Protein AF-A0A833FWC1-F1 (afdb_monomer)

pLDDT: mean 90.5, std 11.65, range [46.09, 98.25]

Sequence (80 aa):
MGQTKIFSPLLNSIPGEMPCGKYLRYTEVYDQIREARREEDDKLPQGIWKIDIKRADWEKVSQLCQTALIHQTKDLQIAA

Mean predicted aligned error: 5.49 Å

Secondary structure (DSSP, 8-state):
--SHHHHHHHHSPPSSS-TTB---TTSHHHHHHHHHH----TTS--TT---------HHHHHHHHHHHHHHTB--HHHH-

Solvent-accessible surface area (backbone atoms only — not comparable to full-atom values): 4932 Å² total; per-residue (Å²): 144,79,71,67,76,77,52,48,58,60,72,45,65,27,85,73,97,44,50,51,40,58,90,48,83,93,37,69,70,42,55,52,40,52,56,28,60,39,60,57,72,86,85,58,84,62,74,91,64,80,70,87,76,50,63,52,38,64,68,60,31,51,51,50,38,49,52,39,33,44,69,45,22,69,53,69,77,64,74,99

Foldseek 3Di:
DPDPPVCVLLPFFAPDPHRFFDDPCPDVLVVQLVLLQDWDDPPDDPPPDDDDTDDRNVVSLVVSLSCCSRHGGNDPVSVD

Structure (mmCIF, N/CA/C/O backbone):
data_AF-A0A833FWC1-F1
#
_entry.id   AF-A0A833FWC1-F1
#
loop_
_atom_site.group_PDB
_atom_site.id
_atom_site.type_symbol
_atom_site.label_atom_id
_atom_site.label_alt_id
_atom_site.label_comp_id
_atom_site.label_asym_id
_atom_site.label_entity_id
_atom_site.label_seq_id
_atom_site.pdbx_PDB_ins_code
_atom_site.Cartn_x
_atom_site.Cartn_y
_atom_site.Cartn_z
_atom_site.occupancy
_atom_site.B_iso_or_equiv
_atom_site.auth_seq_id
_atom_site.auth_comp_id
_atom_site.auth_asym_id
_atom_site.auth_atom_id
_atom_site.pdbx_PDB_model_num
ATOM 1 N N . MET A 1 1 ? 27.030 -7.065 9.048 1.00 46.09 1 MET A N 1
ATOM 2 C CA . MET A 1 1 ? 26.972 -6.800 7.591 1.00 46.09 1 MET A CA 1
ATOM 3 C C . MET A 1 1 ? 25.993 -7.779 6.924 1.00 46.09 1 MET A C 1
ATOM 5 O O . MET A 1 1 ? 26.401 -8.593 6.113 1.00 46.09 1 MET A O 1
ATOM 9 N N . GLY A 1 2 ? 24.710 -7.763 7.327 1.00 52.00 2 GLY A N 1
ATOM 10 C CA . GLY A 1 2 ? 23.742 -8.822 6.970 1.00 52.00 2 GLY A CA 1
ATOM 11 C C . GLY A 1 2 ? 22.333 -8.361 6.574 1.00 52.00 2 GLY A C 1
ATOM 12 O O . GLY A 1 2 ? 21.525 -9.195 6.197 1.00 52.00 2 GLY A O 1
ATOM 13 N N . GLN A 1 3 ? 22.035 -7.058 6.606 1.00 51.72 3 GLN A N 1
ATOM 14 C CA . GLN A 1 3 ? 20.691 -6.532 6.305 1.00 51.72 3 GLN A CA 1
ATOM 15 C C . GLN A 1 3 ? 20.518 -6.128 4.825 1.00 51.72 3 GLN A C 1
ATOM 17 O O . GLN A 1 3 ? 19.404 -6.050 4.320 1.00 51.72 3 GLN A O 1
ATOM 22 N N . THR A 1 4 ? 21.610 -5.886 4.090 1.00 49.66 4 THR A N 1
ATOM 23 C CA . THR A 1 4 ? 21.557 -5.253 2.756 1.00 49.66 4 THR A CA 1
ATOM 24 C C . THR A 1 4 ? 20.967 -6.152 1.660 1.00 49.66 4 THR A C 1
ATOM 26 O O . THR A 1 4 ? 20.430 -5.644 0.679 1.00 49.66 4 THR A O 1
ATOM 29 N N . LYS A 1 5 ? 21.012 -7.484 1.809 1.00 55.84 5 LYS A N 1
ATOM 30 C CA . LYS A 1 5 ? 20.542 -8.413 0.763 1.00 55.84 5 LYS A CA 1
ATOM 31 C C . LYS A 1 5 ? 19.020 -8.410 0.562 1.00 55.84 5 LYS A C 1
ATOM 33 O O . LYS A 1 5 ? 18.584 -8.674 -0.551 1.00 55.84 5 LYS A O 1
ATOM 38 N N . ILE A 1 6 ? 18.231 -8.097 1.594 1.00 62.84 6 ILE A N 1
ATOM 39 C CA . ILE A 1 6 ? 16.758 -8.182 1.535 1.00 62.84 6 ILE A CA 1
ATOM 40 C C . ILE A 1 6 ? 16.153 -6.961 0.826 1.00 62.84 6 ILE A C 1
ATOM 42 O O . ILE A 1 6 ? 15.187 -7.097 0.085 1.00 62.84 6 ILE A O 1
ATOM 46 N N . PHE A 1 7 ? 16.753 -5.777 0.986 1.00 72.50 7 PHE A N 1
ATOM 47 C CA . PHE A 1 7 ? 16.232 -4.530 0.407 1.00 72.50 7 PHE A CA 1
ATOM 48 C C . PHE A 1 7 ? 16.705 -4.260 -1.023 1.00 72.50 7 PHE A C 1
ATOM 50 O O . PHE A 1 7 ? 16.142 -3.402 -1.698 1.00 72.50 7 PHE A O 1
ATOM 57 N N . SER A 1 8 ? 17.719 -4.983 -1.509 1.00 85.31 8 SER A N 1
ATOM 58 C CA . SER A 1 8 ? 18.274 -4.773 -2.852 1.00 85.31 8 SER A CA 1
ATOM 59 C C . SER A 1 8 ? 17.213 -4.775 -3.968 1.00 85.31 8 SER A C 1
ATOM 61 O O . SER A 1 8 ? 17.273 -3.873 -4.803 1.00 85.31 8 SER A O 1
ATOM 63 N N . PRO A 1 9 ? 16.205 -5.674 -3.982 1.00 91.19 9 PRO A N 1
ATOM 64 C CA . PRO A 1 9 ? 15.156 -5.648 -5.005 1.00 91.19 9 PRO A CA 1
ATOM 65 C C . PRO A 1 9 ? 14.318 -4.363 -5.011 1.00 91.19 9 PRO A C 1
ATOM 67 O O . PRO A 1 9 ? 13.921 -3.896 -6.075 1.00 91.19 9 PRO A O 1
ATOM 70 N N . LEU A 1 10 ? 14.082 -3.754 -3.845 1.00 93.19 10 LEU A N 1
ATOM 71 C CA . LEU A 1 10 ? 13.301 -2.517 -3.730 1.00 93.19 10 LEU A CA 1
ATOM 72 C C . LEU A 1 10 ? 14.035 -1.314 -4.334 1.00 93.19 10 LEU A C 1
ATOM 74 O O . LEU A 1 10 ? 13.392 -0.371 -4.792 1.00 93.19 10 LEU A O 1
ATOM 78 N N . LEU A 1 11 ? 15.368 -1.359 -4.376 1.00 93.00 11 LEU A N 1
ATOM 79 C CA . LEU A 1 11 ? 16.216 -0.264 -4.857 1.00 93.00 11 LEU A CA 1
ATOM 80 C C . LEU A 1 11 ? 16.599 -0.388 -6.338 1.00 93.00 11 LEU A C 1
ATOM 82 O O . LEU A 1 11 ? 17.012 0.598 -6.941 1.00 93.00 11 LEU A O 1
ATOM 86 N N . ASN A 1 12 ? 16.447 -1.571 -6.936 1.00 94.19 12 ASN A N 1
ATOM 87 C CA . ASN A 1 12 ? 16.718 -1.780 -8.358 1.00 94.19 12 ASN A CA 1
ATOM 88 C C . ASN A 1 12 ? 15.742 -0.973 -9.220 1.00 94.19 12 ASN A C 1
ATOM 90 O 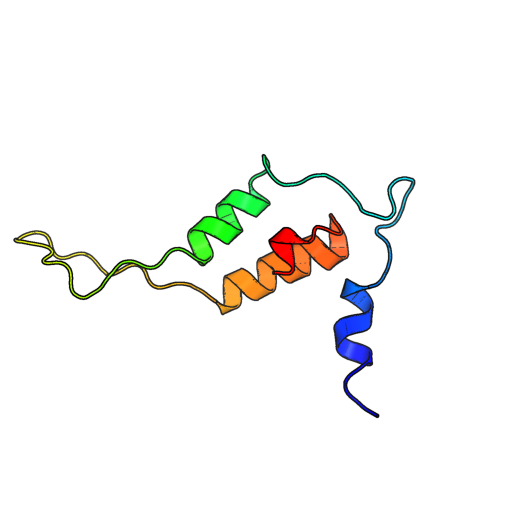O . ASN A 1 12 ? 14.555 -0.927 -8.909 1.00 94.19 12 ASN A O 1
ATOM 94 N N . SER A 1 13 ? 16.20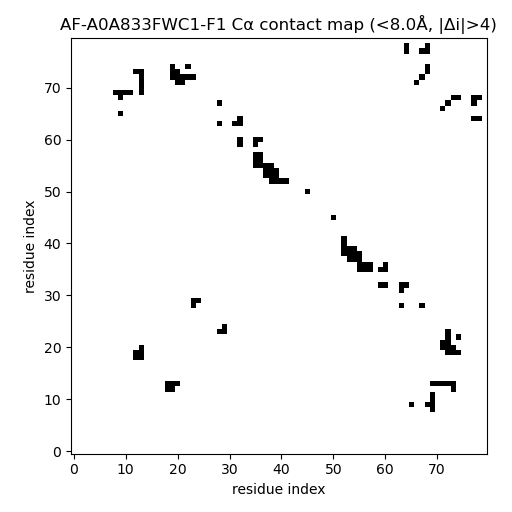4 -0.376 -10.319 1.00 95.56 13 SER A N 1
ATOM 95 C CA . SER A 1 13 ? 15.316 0.293 -11.276 1.00 95.56 13 SER A CA 1
ATOM 96 C C . SER A 1 13 ? 14.289 -0.674 -11.871 1.00 95.56 13 SER A C 1
ATOM 98 O O . SER A 1 13 ? 14.538 -1.874 -12.005 1.00 95.56 13 SER A O 1
ATOM 100 N N . ILE A 1 14 ? 13.127 -0.140 -12.250 1.00 95.94 14 ILE A N 1
ATOM 101 C CA . ILE A 1 14 ? 12.147 -0.899 -13.028 1.00 95.94 14 ILE A CA 1
ATOM 102 C C . ILE A 1 14 ? 12.717 -1.101 -14.446 1.00 95.94 14 ILE A C 1
ATOM 104 O O . ILE A 1 14 ? 13.163 -0.122 -15.050 1.00 95.94 14 ILE A O 1
ATOM 108 N N . PRO A 1 15 ? 12.747 -2.334 -14.989 1.00 91.88 15 PRO A N 1
ATOM 109 C CA . PRO A 1 15 ? 13.254 -2.581 -16.337 1.00 91.88 15 PRO A CA 1
ATOM 110 C C . PRO A 1 15 ? 12.480 -1.807 -17.416 1.00 91.88 15 PRO A C 1
ATOM 112 O O . PRO A 1 15 ? 11.255 -1.708 -17.357 1.00 91.88 15 PRO A O 1
ATOM 115 N N . GLY A 1 16 ? 13.191 -1.322 -18.438 1.00 90.94 16 GLY A N 1
ATOM 116 C CA . GLY A 1 16 ? 12.620 -0.600 -19.581 1.00 90.94 16 GLY A CA 1
ATOM 117 C C . GLY A 1 16 ? 13.000 0.882 -19.613 1.00 90.94 16 GLY A C 1
ATOM 118 O O . GLY A 1 16 ? 13.949 1.310 -18.962 1.00 90.94 16 GLY A O 1
ATOM 119 N N . GLU A 1 17 ? 12.257 1.667 -20.393 1.00 93.00 17 GLU A N 1
ATOM 120 C CA . GLU A 1 17 ? 12.553 3.091 -20.636 1.00 93.00 17 GLU A CA 1
ATOM 121 C C . GLU A 1 17 ? 12.161 4.008 -19.463 1.00 93.00 17 GLU A C 1
ATOM 123 O O . GLU A 1 17 ? 12.602 5.153 -19.385 1.00 93.00 17 GLU A O 1
ATOM 128 N N . MET A 1 18 ? 11.350 3.505 -18.525 1.00 94.62 18 MET A N 1
ATOM 129 C CA . MET A 1 18 ? 10.888 4.232 -17.341 1.00 94.62 18 MET A CA 1
ATOM 130 C C . MET A 1 18 ? 11.490 3.609 -16.069 1.00 94.62 18 MET A C 1
ATOM 132 O O . MET A 1 18 ? 10.837 2.772 -15.445 1.00 94.62 18 MET A O 1
ATOM 136 N N . PRO A 1 19 ? 12.697 4.013 -15.626 1.00 94.50 19 PRO A N 1
ATOM 137 C CA . PRO A 1 19 ? 13.377 3.390 -14.481 1.00 94.50 19 PRO A CA 1
ATOM 138 C C . PRO A 1 19 ? 12.631 3.558 -13.147 1.00 94.50 19 PRO A C 1
ATOM 140 O O . PRO A 1 19 ? 12.819 2.757 -12.230 1.00 94.50 19 PRO A O 1
ATOM 143 N N . CYS A 1 20 ? 11.761 4.568 -13.047 1.00 95.50 20 CYS A N 1
ATOM 144 C CA . CYS A 1 20 ? 10.866 4.784 -11.907 1.00 95.50 20 CYS A CA 1
ATOM 145 C C . CYS A 1 20 ? 9.499 4.096 -12.064 1.00 95.50 20 CYS A C 1
ATOM 147 O O . CYS A 1 20 ? 8.669 4.184 -11.166 1.00 95.50 20 CYS A O 1
ATOM 149 N N . GLY A 1 21 ? 9.251 3.414 -13.182 1.00 95.75 21 GLY A N 1
ATOM 150 C CA . GLY A 1 21 ? 7.991 2.737 -13.462 1.00 95.75 21 GLY A CA 1
ATOM 151 C C . GLY A 1 21 ? 6.795 3.676 -13.656 1.00 95.75 21 GLY A C 1
ATOM 152 O O . GLY A 1 21 ? 6.941 4.860 -13.958 1.00 95.75 21 GLY A O 1
ATOM 153 N N . LYS A 1 22 ? 5.589 3.116 -13.537 1.00 93.94 22 LYS A N 1
ATOM 154 C CA . LYS A 1 22 ? 4.318 3.799 -13.828 1.00 93.94 22 LYS A CA 1
ATOM 155 C C . LYS A 1 22 ? 3.799 4.576 -12.618 1.00 93.94 22 LYS A C 1
ATOM 157 O O . LYS A 1 22 ? 4.087 4.237 -11.473 1.00 93.94 22 LYS A O 1
ATOM 162 N N . TYR A 1 23 ? 2.954 5.571 -12.870 1.00 94.06 23 TYR A N 1
ATOM 163 C CA . TYR A 1 23 ? 2.192 6.243 -11.819 1.00 94.06 23 TYR A CA 1
ATOM 164 C C . TYR A 1 23 ? 0.955 5.415 -11.446 1.00 94.06 23 TYR A C 1
ATOM 166 O O . TYR A 1 23 ? 0.101 5.180 -12.299 1.00 94.06 23 TYR A O 1
ATOM 174 N N . LEU A 1 24 ? 0.857 4.964 -10.190 1.00 94.12 24 LEU A N 1
ATOM 175 C CA . LEU A 1 24 ? -0.162 3.987 -9.768 1.00 94.12 24 LEU A CA 1
ATOM 176 C C . LEU A 1 24 ? -1.351 4.581 -9.000 1.00 94.12 24 LEU A C 1
ATOM 178 O O . LEU A 1 24 ? -2.268 3.840 -8.658 1.00 94.12 24 LEU A O 1
ATOM 182 N N . ARG A 1 25 ? -1.382 5.892 -8.734 1.00 89.69 25 ARG A N 1
ATOM 183 C CA . ARG A 1 25 ? -2.382 6.507 -7.836 1.00 89.69 25 ARG A CA 1
ATOM 184 C C . ARG A 1 25 ? -3.842 6.241 -8.212 1.00 89.69 25 ARG A C 1
ATOM 186 O O . ARG A 1 25 ? -4.685 6.185 -7.328 1.00 89.69 25 ARG A O 1
ATOM 193 N N . TYR A 1 26 ? -4.136 6.108 -9.502 1.00 90.69 26 TYR A N 1
ATOM 194 C CA . TYR A 1 26 ? -5.490 5.860 -10.017 1.00 90.69 26 TYR A CA 1
ATOM 195 C C . TYR A 1 26 ? -5.657 4.428 -10.534 1.00 90.69 26 TYR A C 1
ATOM 197 O O . TYR A 1 26 ? -6.425 4.173 -11.456 1.00 90.69 26 TYR A O 1
ATOM 205 N N . THR A 1 27 ? -4.873 3.504 -9.983 1.00 94.62 27 THR A N 1
ATOM 206 C CA . THR A 1 27 ? -4.941 2.077 -10.289 1.00 94.62 27 THR A CA 1
ATOM 207 C C . THR A 1 27 ? -5.374 1.308 -9.051 1.00 94.62 27 THR A C 1
ATOM 209 O O . THR A 1 27 ? -5.189 1.770 -7.924 1.00 94.62 27 THR A O 1
ATOM 212 N N . GLU A 1 28 ? -5.871 0.094 -9.268 1.00 96.25 28 GLU A N 1
ATOM 213 C CA . GLU A 1 28 ? -6.382 -0.780 -8.211 1.00 96.25 28 GLU A CA 1
ATOM 214 C C . GLU A 1 28 ? -5.355 -1.057 -7.100 1.00 96.25 28 GLU A C 1
ATOM 216 O O . GLU A 1 28 ? -5.725 -1.235 -5.944 1.00 96.25 28 GLU A O 1
ATOM 221 N N . VAL A 1 29 ? -4.053 -1.026 -7.412 1.00 95.75 29 VAL A N 1
ATOM 222 C CA . VAL A 1 29 ? -2.976 -1.215 -6.425 1.00 95.75 29 VAL A CA 1
ATOM 223 C C . VAL A 1 29 ? -3.125 -0.244 -5.252 1.00 95.75 29 VAL A C 1
ATOM 225 O O . VAL A 1 29 ? -2.971 -0.633 -4.095 1.00 95.75 29 VAL A O 1
ATOM 228 N N . TYR A 1 30 ? -3.453 1.017 -5.538 1.00 95.12 30 TYR A N 1
ATOM 229 C CA . TYR A 1 30 ? -3.581 2.042 -4.509 1.00 95.12 30 TYR A CA 1
ATOM 230 C C . TYR A 1 30 ? -4.831 1.839 -3.651 1.00 95.12 30 TYR A C 1
ATOM 232 O O . TYR A 1 30 ? -4.781 1.996 -2.428 1.00 95.12 30 TYR A O 1
ATOM 240 N N . ASP A 1 31 ? -5.932 1.432 -4.281 1.00 96.19 31 ASP A N 1
ATOM 241 C CA . ASP A 1 31 ? -7.186 1.125 -3.595 1.00 96.19 31 ASP A CA 1
ATOM 242 C C . ASP A 1 31 ? -7.030 -0.093 -2.678 1.00 96.19 31 ASP A C 1
ATOM 244 O O . ASP A 1 31 ? -7.455 -0.063 -1.523 1.00 96.19 31 ASP A O 1
ATOM 248 N N . GLN A 1 32 ? -6.329 -1.131 -3.140 1.00 97.88 32 GLN A N 1
ATOM 249 C CA . GLN A 1 32 ? -6.032 -2.323 -2.347 1.00 97.88 32 GLN A CA 1
ATOM 250 C C . GLN A 1 32 ? -5.148 -2.007 -1.134 1.00 97.88 32 GLN A C 1
ATOM 252 O O . GLN A 1 32 ? -5.425 -2.497 -0.038 1.00 97.88 32 GLN A O 1
ATOM 257 N N . ILE A 1 33 ? -4.112 -1.172 -1.297 1.00 97.62 33 ILE A N 1
ATOM 258 C CA . ILE A 1 33 ? -3.268 -0.723 -0.177 1.00 97.62 33 ILE A CA 1
ATOM 259 C C . ILE A 1 33 ? -4.107 0.078 0.823 1.00 97.62 33 ILE A C 1
ATOM 261 O O . ILE A 1 33 ? -4.018 -0.155 2.030 1.00 97.62 33 ILE A O 1
ATOM 265 N N . ARG A 1 34 ? -4.948 1.001 0.340 1.00 95.88 34 ARG A N 1
ATOM 266 C CA . ARG A 1 34 ? -5.816 1.821 1.191 1.00 95.88 34 ARG A CA 1
ATOM 267 C C . ARG A 1 34 ? -6.800 0.969 1.989 1.00 95.88 34 ARG A C 1
ATOM 269 O O . ARG A 1 34 ? -6.962 1.203 3.183 1.00 95.88 34 ARG A O 1
ATOM 276 N N . GLU A 1 35 ? -7.423 -0.019 1.358 1.00 97.44 35 GLU A N 1
ATOM 277 C CA . GLU A 1 35 ? -8.377 -0.910 2.020 1.00 97.44 35 GLU A CA 1
ATOM 278 C C . GLU A 1 35 ? -7.694 -1.847 3.026 1.00 97.44 35 GLU A C 1
ATOM 280 O O . GLU A 1 35 ? -8.204 -2.079 4.125 1.00 97.44 35 GLU A O 1
ATOM 285 N N . ALA A 1 36 ? -6.497 -2.342 2.702 1.00 98.06 36 ALA A N 1
ATOM 286 C CA . ALA A 1 36 ? -5.707 -3.129 3.642 1.00 98.06 36 ALA A CA 1
ATOM 287 C C . ALA A 1 36 ? -5.304 -2.294 4.875 1.00 98.06 36 ALA A C 1
ATOM 289 O O . ALA A 1 36 ? -5.402 -2.795 5.992 1.00 98.06 36 ALA A O 1
ATOM 290 N N . ARG A 1 37 ? -4.962 -1.008 4.696 1.00 97.31 37 ARG A N 1
ATOM 291 C CA . ARG A 1 37 ? -4.670 -0.056 5.790 1.00 97.31 37 ARG A CA 1
ATOM 292 C C . ARG A 1 37 ? -5.906 0.379 6.583 1.00 97.31 37 ARG A C 1
ATOM 294 O O . ARG A 1 37 ? -5.749 0.929 7.669 1.00 97.31 37 ARG A O 1
ATOM 301 N N . ARG A 1 38 ? -7.121 0.194 6.054 1.00 97.19 38 ARG A N 1
ATOM 302 C CA . ARG A 1 38 ? -8.350 0.645 6.717 1.00 97.19 38 ARG A CA 1
ATOM 303 C C . ARG A 1 38 ? -8.536 -0.098 8.036 1.00 97.19 38 ARG A C 1
ATOM 305 O O . ARG A 1 38 ? -8.567 -1.330 8.054 1.00 97.19 38 ARG A O 1
ATOM 312 N N . GLU A 1 39 ? -8.725 0.666 9.099 1.00 96.31 39 GLU A N 1
ATOM 313 C CA . GLU A 1 39 ? -9.096 0.184 10.422 1.00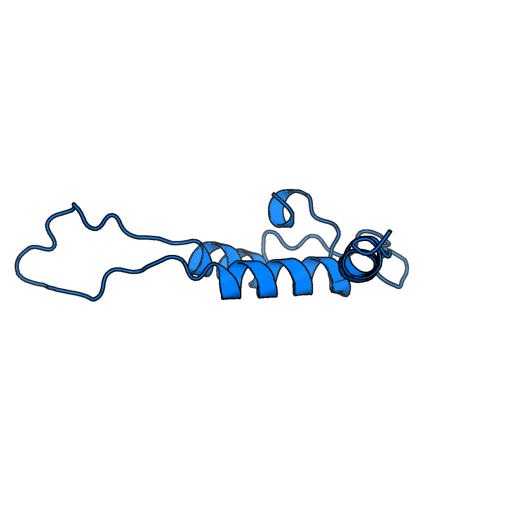 96.31 39 GLU A CA 1
ATOM 314 C C . GLU A 1 39 ? -10.266 1.016 10.943 1.00 96.31 39 GLU A C 1
ATOM 316 O O . GLU A 1 39 ? -10.321 2.232 10.746 1.00 96.31 39 GLU A O 1
ATOM 321 N N . GLU A 1 40 ? -11.224 0.335 11.553 1.00 93.75 40 GLU A N 1
ATOM 322 C CA . GLU A 1 40 ? -12.375 0.938 12.207 1.00 93.75 40 GLU A CA 1
ATOM 323 C C . GLU A 1 40 ? -12.089 1.144 13.697 1.00 93.75 40 GLU A C 1
ATOM 325 O O . GLU A 1 40 ? -11.396 0.348 14.332 1.00 93.75 40 GLU A O 1
ATOM 330 N N . ASP A 1 41 ? -12.634 2.224 14.256 1.00 90.06 41 ASP A N 1
ATOM 331 C CA . ASP A 1 41 ? -12.514 2.518 15.682 1.00 90.06 41 ASP A CA 1
ATOM 332 C C . ASP A 1 41 ? -13.436 1.592 16.485 1.00 90.06 41 ASP A C 1
ATOM 334 O O . ASP A 1 41 ? -14.665 1.651 16.378 1.00 90.06 41 ASP A O 1
ATOM 338 N N . ASP A 1 42 ? -12.829 0.742 17.310 1.00 88.25 42 ASP A N 1
ATOM 339 C CA . ASP A 1 42 ? -13.523 -0.238 18.141 1.00 88.25 42 ASP A CA 1
ATOM 340 C C . ASP A 1 42 ? -14.253 0.366 19.346 1.00 88.25 42 ASP A C 1
ATOM 342 O O . ASP A 1 42 ? -15.018 -0.328 20.020 1.00 88.25 42 ASP A O 1
ATOM 346 N N . LYS A 1 43 ? -14.066 1.664 19.600 1.00 88.38 43 LYS A N 1
ATOM 347 C CA . LYS A 1 43 ? -14.745 2.402 20.671 1.00 88.38 43 LYS A CA 1
ATOM 348 C C . LYS A 1 43 ? -16.080 2.986 20.228 1.00 88.38 43 LYS A C 1
ATOM 350 O O . LYS A 1 43 ? -16.850 3.440 21.078 1.00 88.38 43 LYS A O 1
ATOM 355 N N . LEU A 1 44 ? -16.367 3.002 18.926 1.00 87.94 44 LEU A N 1
ATOM 356 C CA . LEU A 1 44 ? -17.625 3.533 18.416 1.00 87.94 44 LEU A CA 1
ATOM 357 C C . LEU A 1 44 ? -18.779 2.552 18.683 1.00 87.94 44 LEU A C 1
ATOM 359 O O . LEU A 1 44 ? -18.664 1.356 18.408 1.00 87.94 44 LEU A O 1
ATOM 363 N N . PRO A 1 45 ? -19.925 3.032 19.200 1.00 87.19 45 PRO A N 1
ATOM 364 C CA . PRO A 1 45 ? -21.073 2.173 19.438 1.00 87.19 45 PRO A CA 1
ATOM 365 C C . PRO A 1 45 ? -21.661 1.685 18.106 1.00 87.19 45 PRO A C 1
ATOM 367 O O . PRO A 1 45 ? -22.129 2.480 17.297 1.00 87.19 45 PRO A O 1
ATOM 370 N N . GLN A 1 46 ? -21.702 0.365 17.910 1.00 85.50 46 GLN A N 1
ATOM 371 C CA . GLN A 1 46 ? -22.281 -0.262 16.710 1.00 85.50 46 GLN A CA 1
ATOM 372 C C . GLN A 1 46 ? -23.827 -0.335 16.732 1.00 85.50 46 GLN A C 1
ATOM 374 O O . GLN A 1 46 ? -24.468 -0.671 15.738 1.00 85.50 46 GLN A O 1
ATOM 379 N N . GLY A 1 47 ? -24.463 -0.007 17.861 1.00 87.00 47 GLY A N 1
ATOM 380 C CA . GLY A 1 47 ? -25.915 -0.124 18.023 1.00 87.00 47 GLY A CA 1
ATOM 381 C C . GLY A 1 47 ? -26.386 -1.585 18.057 1.00 87.00 47 GLY A C 1
ATOM 382 O O . GLY A 1 47 ? -25.749 -2.436 18.674 1.00 87.00 47 GLY A O 1
ATOM 383 N N . ILE A 1 48 ? -27.536 -1.870 17.434 1.00 85.62 48 ILE A N 1
ATOM 384 C CA . ILE A 1 48 ? -28.149 -3.216 17.407 1.00 85.62 48 ILE A CA 1
ATOM 385 C C . ILE A 1 48 ? -27.457 -4.124 16.372 1.00 85.62 48 ILE A C 1
ATOM 387 O O . ILE A 1 48 ? -27.419 -5.342 16.538 1.00 85.62 48 ILE A O 1
ATOM 391 N N . TRP A 1 49 ? -26.869 -3.534 15.329 1.00 81.81 49 TRP A N 1
ATOM 392 C CA . TRP A 1 49 ? -26.172 -4.252 14.268 1.00 81.81 49 TRP A CA 1
ATOM 393 C C . TRP A 1 49 ? -24.703 -4.424 14.636 1.00 81.81 49 TRP A C 1
ATOM 395 O O . TRP A 1 49 ? -23.902 -3.513 14.453 1.00 81.81 49 TRP A O 1
ATOM 405 N N . LYS A 1 50 ? -24.353 -5.597 15.166 1.00 84.69 50 LYS A N 1
ATOM 406 C CA . LYS A 1 50 ? -22.956 -5.943 15.430 1.00 84.69 50 LYS A CA 1
ATOM 407 C C . LYS A 1 50 ? -22.325 -6.533 14.176 1.00 84.69 50 LYS A C 1
ATOM 409 O O . LYS A 1 50 ? -22.830 -7.527 13.657 1.00 84.69 50 LYS A O 1
ATOM 414 N N . ILE A 1 51 ? -21.235 -5.929 13.720 1.00 88.81 51 ILE A N 1
ATOM 415 C CA . ILE A 1 51 ? -20.402 -6.447 12.632 1.00 88.81 51 ILE A CA 1
ATOM 416 C C . ILE A 1 51 ? -18.976 -6.639 13.133 1.00 88.81 51 ILE A C 1
ATOM 418 O O . ILE A 1 51 ? -18.539 -5.960 14.069 1.00 88.81 51 ILE A O 1
ATOM 422 N N . ASP A 1 52 ? -18.249 -7.549 12.492 1.00 89.62 52 ASP A N 1
ATOM 423 C CA . ASP A 1 52 ? -16.820 -7.686 12.738 1.00 89.62 52 ASP A CA 1
ATOM 424 C C . ASP A 1 52 ? -16.113 -6.370 12.409 1.00 89.62 52 ASP A C 1
ATOM 426 O O . ASP A 1 52 ? -16.277 -5.809 11.325 1.00 89.62 52 ASP A O 1
ATOM 430 N N . ILE A 1 53 ? -15.335 -5.878 13.372 1.00 91.69 53 ILE A N 1
ATOM 431 C CA . ILE A 1 53 ? -14.593 -4.625 13.243 1.00 91.69 53 ILE A CA 1
ATOM 432 C C . ILE A 1 53 ? -13.491 -4.834 12.216 1.00 91.69 53 ILE A C 1
ATOM 434 O O . ILE A 1 53 ? -12.629 -5.707 12.382 1.00 91.69 53 ILE A O 1
ATOM 438 N N . LYS A 1 54 ? -13.477 -4.005 11.172 1.00 94.19 54 LYS A N 1
ATOM 439 C CA . LYS A 1 54 ? -12.396 -4.033 10.191 1.00 94.19 54 LYS A CA 1
ATOM 440 C C . LYS A 1 54 ? -11.090 -3.633 10.874 1.00 94.19 54 LYS A C 1
ATOM 442 O O . LYS A 1 54 ? -10.916 -2.490 11.284 1.00 94.19 54 LYS A O 1
ATOM 447 N N . ARG A 1 55 ? -10.139 -4.563 10.940 1.00 96.50 55 ARG A N 1
ATOM 448 C CA . ARG A 1 55 ? -8.752 -4.288 11.342 1.00 96.50 55 ARG A CA 1
ATOM 449 C C . ARG A 1 55 ? -7.860 -4.094 10.126 1.00 96.50 55 ARG A C 1
ATOM 451 O O . ARG A 1 55 ? -8.126 -4.657 9.057 1.00 96.50 55 ARG A O 1
ATOM 458 N N . ALA A 1 56 ? -6.810 -3.297 10.289 1.00 97.88 56 ALA A N 1
ATOM 459 C CA . ALA A 1 56 ? -5.784 -3.168 9.268 1.00 97.88 56 ALA A CA 1
ATOM 460 C C . ALA A 1 56 ? -5.033 -4.499 9.092 1.00 97.88 56 ALA A C 1
ATOM 462 O O . ALA A 1 56 ? -4.652 -5.152 10.063 1.00 97.88 56 ALA A O 1
ATOM 463 N N . ASP A 1 57 ? -4.809 -4.883 7.839 1.00 98.19 57 ASP A N 1
ATOM 464 C CA . ASP A 1 57 ? -4.025 -6.056 7.458 1.00 98.19 57 ASP A CA 1
ATOM 465 C C . ASP A 1 57 ? -2.617 -5.600 7.060 1.00 98.19 57 ASP A C 1
ATOM 467 O O . ASP A 1 57 ? -2.305 -5.383 5.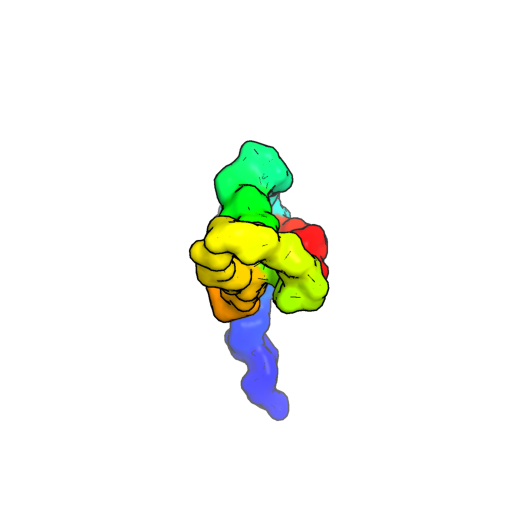886 1.00 98.19 57 ASP A O 1
ATOM 471 N N . TRP A 1 58 ? -1.770 -5.376 8.065 1.00 97.75 58 TRP A N 1
ATOM 472 C CA . TRP A 1 58 ? -0.425 -4.830 7.863 1.00 97.75 58 TRP A CA 1
ATOM 473 C C . TRP A 1 58 ? 0.506 -5.770 7.094 1.00 97.75 58 TRP A C 1
ATOM 475 O O . TRP A 1 58 ? 1.408 -5.302 6.395 1.00 97.75 58 TRP A O 1
ATOM 485 N N . GLU A 1 59 ? 0.273 -7.079 7.175 1.00 97.88 59 GLU A N 1
ATOM 486 C CA . GLU A 1 59 ? 1.019 -8.052 6.385 1.00 97.88 59 GLU A CA 1
ATOM 487 C C . GLU A 1 59 ? 0.692 -7.886 4.897 1.00 97.88 59 GLU A C 1
ATOM 489 O O . GLU A 1 59 ? 1.600 -7.723 4.077 1.00 97.88 59 GLU A O 1
ATOM 494 N N . LYS A 1 60 ? -0.597 -7.797 4.551 1.00 97.88 60 LYS A N 1
ATOM 495 C CA . LYS A 1 60 ? -1.034 -7.524 3.180 1.00 97.88 60 LYS A CA 1
ATOM 496 C C . LYS A 1 60 ? -0.574 -6.159 2.679 1.00 97.88 60 LYS A C 1
ATOM 498 O O . LYS A 1 60 ? -0.142 -6.059 1.533 1.00 97.88 60 LYS A O 1
ATOM 503 N N . VAL A 1 61 ? -0.608 -5.115 3.514 1.00 98.25 61 VAL A N 1
ATOM 504 C CA . VAL A 1 61 ? -0.052 -3.793 3.161 1.00 98.25 61 VAL A CA 1
ATOM 505 C C . VAL A 1 61 ? 1.415 -3.924 2.761 1.00 98.25 61 VAL A C 1
ATOM 507 O O . VAL A 1 61 ? 1.805 -3.447 1.696 1.00 98.25 61 VAL A O 1
ATOM 510 N N . SER A 1 62 ? 2.218 -4.612 3.576 1.00 96.81 62 SER A N 1
ATOM 511 C CA . SER A 1 62 ? 3.639 -4.831 3.302 1.00 96.81 62 SER A CA 1
ATOM 512 C C . SER A 1 62 ? 3.862 -5.582 1.985 1.00 96.81 62 SER A C 1
ATOM 514 O O . SER A 1 62 ? 4.683 -5.164 1.167 1.00 96.81 62 SER A O 1
ATOM 516 N N . GLN A 1 63 ? 3.101 -6.650 1.738 1.00 97.25 63 GLN A N 1
ATOM 517 C CA . GLN A 1 63 ? 3.199 -7.442 0.508 1.00 97.25 63 GLN A CA 1
ATOM 518 C C . GLN A 1 63 ? 2.817 -6.632 -0.741 1.00 97.25 63 GLN A C 1
ATOM 520 O O . GLN A 1 63 ? 3.537 -6.664 -1.744 1.00 97.25 63 GLN A O 1
ATOM 525 N N . LEU A 1 64 ? 1.718 -5.872 -0.682 1.00 97.94 64 LEU A N 1
ATOM 526 C CA . LEU A 1 64 ? 1.260 -5.020 -1.783 1.00 97.94 64 LEU A CA 1
ATOM 527 C C . LEU A 1 64 ? 2.277 -3.914 -2.096 1.00 97.94 64 LEU A C 1
ATOM 529 O O . LEU A 1 64 ? 2.650 -3.739 -3.258 1.00 97.94 64 LEU A O 1
ATOM 533 N N . CYS A 1 65 ? 2.779 -3.217 -1.070 1.00 97.56 65 CYS A N 1
ATOM 534 C CA . CYS A 1 65 ? 3.791 -2.173 -1.235 1.00 97.56 65 CYS A CA 1
ATOM 535 C C . CYS A 1 65 ? 5.085 -2.732 -1.838 1.00 97.56 65 CYS A C 1
ATOM 537 O O . CYS A 1 65 ? 5.605 -2.170 -2.800 1.00 97.56 65 CYS A O 1
ATOM 539 N N . GLN A 1 66 ? 5.589 -3.860 -1.327 1.00 96.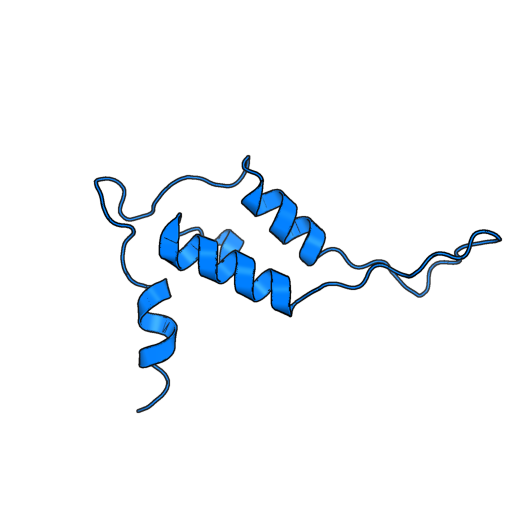62 66 GLN A N 1
ATOM 540 C CA . GLN A 1 66 ? 6.798 -4.491 -1.862 1.00 96.62 66 GLN A CA 1
ATOM 541 C C . GLN A 1 66 ? 6.614 -4.916 -3.319 1.00 96.62 66 GLN A C 1
ATOM 543 O O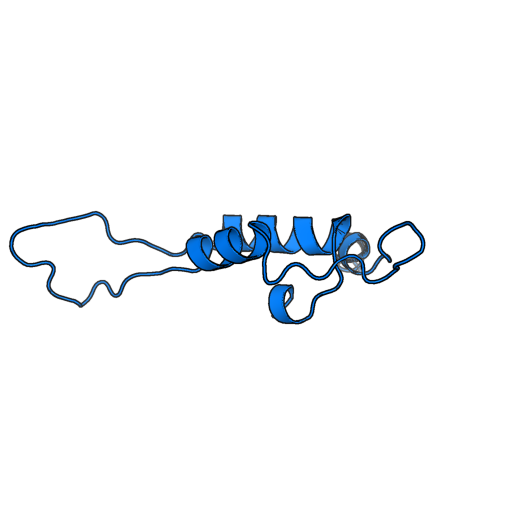 . GLN A 1 66 ? 7.464 -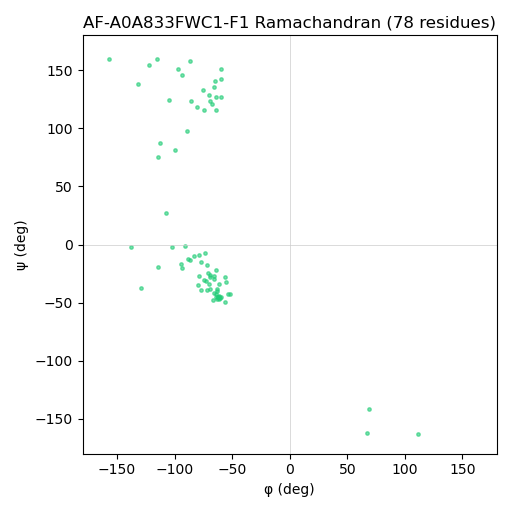4.623 -4.156 1.00 96.62 66 GLN A O 1
ATOM 548 N N . THR A 1 67 ? 5.483 -5.537 -3.651 1.00 96.56 67 THR A N 1
ATOM 549 C CA . THR A 1 67 ? 5.188 -5.968 -5.025 1.00 96.56 67 THR A CA 1
ATOM 550 C C . THR A 1 67 ? 5.157 -4.777 -5.984 1.00 96.56 67 THR A C 1
ATOM 552 O O . THR A 1 67 ? 5.771 -4.821 -7.053 1.00 96.56 67 THR A O 1
ATOM 555 N N . ALA A 1 68 ? 4.489 -3.687 -5.599 1.00 97.06 68 ALA A N 1
ATOM 556 C CA . ALA A 1 68 ? 4.445 -2.465 -6.394 1.00 97.06 68 ALA A CA 1
ATOM 557 C C . ALA A 1 68 ? 5.844 -1.852 -6.573 1.00 97.06 68 ALA A C 1
ATOM 559 O O . ALA A 1 68 ? 6.224 -1.515 -7.697 1.00 97.06 68 ALA A O 1
ATOM 560 N N . LEU A 1 69 ? 6.628 -1.769 -5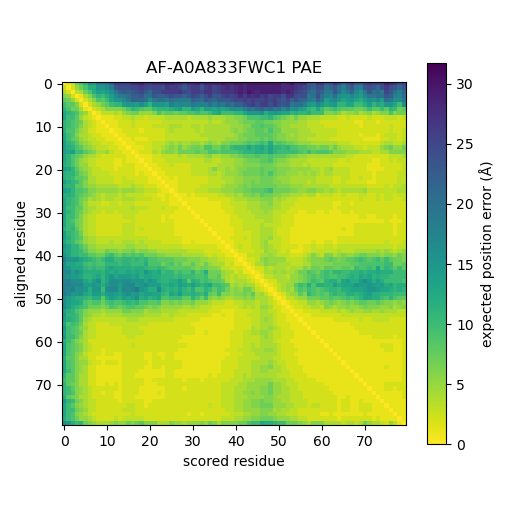.493 1.00 96.56 69 LEU A N 1
ATOM 561 C CA . LEU A 1 69 ? 7.959 -1.164 -5.504 1.00 96.56 69 LEU A CA 1
ATOM 562 C C . LEU A 1 69 ? 8.994 -1.989 -6.274 1.00 96.56 69 LEU A C 1
ATOM 564 O O . LEU A 1 69 ? 9.882 -1.420 -6.903 1.00 96.56 69 LEU A O 1
ATOM 568 N N . ILE A 1 70 ? 8.906 -3.319 -6.249 1.00 96.19 70 ILE A N 1
ATOM 569 C CA . ILE A 1 70 ? 9.844 -4.193 -6.967 1.00 96.19 70 ILE A CA 1
ATOM 570 C C . ILE A 1 70 ? 9.519 -4.223 -8.466 1.00 96.19 70 ILE A C 1
ATOM 572 O O . ILE A 1 70 ? 10.436 -4.223 -9.285 1.00 96.19 70 ILE A O 1
ATOM 576 N N . HIS A 1 71 ? 8.235 -4.237 -8.837 1.00 95.81 71 HIS A N 1
ATOM 577 C CA . HIS A 1 71 ? 7.837 -4.607 -10.200 1.00 95.81 71 HIS A CA 1
ATOM 578 C C . HIS A 1 71 ? 7.195 -3.495 -11.028 1.00 95.81 71 HIS A C 1
ATOM 580 O O . HIS A 1 71 ? 7.141 -3.625 -12.249 1.00 95.81 71 HIS A O 1
ATOM 586 N N . GLN A 1 72 ? 6.679 -2.429 -10.412 1.00 95.81 72 GLN A N 1
ATOM 587 C CA . GLN A 1 72 ? 5.780 -1.508 -11.115 1.00 95.81 72 GLN A CA 1
ATOM 588 C C . GLN A 1 72 ? 6.167 -0.037 -11.006 1.00 95.81 72 GLN A C 1
ATOM 590 O O . GLN A 1 72 ? 5.974 0.694 -11.979 1.00 95.81 72 GLN A O 1
ATOM 595 N N . THR A 1 73 ? 6.665 0.421 -9.854 1.00 97.12 73 THR A N 1
ATOM 596 C CA . THR A 1 73 ? 6.893 1.851 -9.604 1.00 97.12 73 THR A CA 1
ATOM 597 C C . THR A 1 73 ? 7.934 2.120 -8.521 1.00 97.12 73 THR A C 1
ATOM 599 O O . THR A 1 73 ? 8.189 1.273 -7.675 1.00 97.12 73 THR A O 1
ATOM 602 N N . LYS A 1 74 ? 8.508 3.322 -8.513 1.00 96.38 74 LYS A N 1
ATOM 603 C CA . LYS A 1 74 ? 9.304 3.890 -7.418 1.00 96.38 74 LYS A CA 1
ATOM 604 C C . LYS A 1 74 ? 8.561 5.097 -6.856 1.00 96.38 74 LYS A C 1
ATOM 606 O O . LYS A 1 74 ? 8.897 6.242 -7.144 1.00 96.38 74 LYS A O 1
ATOM 611 N N . ASP A 1 75 ? 7.509 4.817 -6.096 1.00 96.00 75 ASP A N 1
ATOM 612 C CA . ASP A 1 75 ? 6.593 5.825 -5.563 1.00 96.00 75 ASP A CA 1
ATOM 613 C C . ASP A 1 75 ? 6.841 6.049 -4.064 1.00 96.00 75 ASP A C 1
ATOM 615 O O . ASP A 1 75 ? 6.789 5.115 -3.261 1.00 96.00 75 ASP A O 1
ATOM 619 N N . LEU A 1 76 ? 7.104 7.302 -3.683 1.00 94.25 76 LEU A N 1
ATOM 620 C CA . LEU A 1 76 ? 7.379 7.678 -2.295 1.00 94.25 76 LEU A CA 1
ATOM 621 C C . LEU A 1 76 ? 6.171 7.495 -1.373 1.00 94.25 76 LEU A C 1
ATOM 623 O O . LEU A 1 76 ? 6.358 7.226 -0.194 1.00 94.25 76 LEU A O 1
ATOM 627 N N . GLN A 1 77 ? 4.944 7.624 -1.880 1.00 93.75 77 GLN A N 1
ATOM 628 C CA . GLN A 1 77 ? 3.749 7.458 -1.055 1.00 93.75 77 GLN A CA 1
ATOM 629 C C . GLN A 1 77 ? 3.489 5.985 -0.717 1.00 93.75 77 GLN A C 1
ATOM 631 O O . GLN A 1 77 ? 2.969 5.686 0.355 1.00 93.75 77 GLN A O 1
ATOM 636 N N . ILE A 1 78 ? 3.880 5.062 -1.605 1.00 95.38 78 ILE A N 1
ATOM 637 C CA . ILE A 1 78 ? 3.811 3.614 -1.349 1.00 95.38 78 ILE A CA 1
ATOM 638 C C . ILE A 1 78 ? 4.886 3.180 -0.340 1.00 95.38 78 ILE A C 1
ATOM 640 O O . ILE A 1 78 ? 4.665 2.240 0.423 1.00 95.38 78 ILE A O 1
ATOM 644 N N . ALA A 1 79 ? 6.036 3.859 -0.334 1.00 93.81 79 ALA A N 1
ATOM 645 C CA . ALA A 1 79 ? 7.155 3.575 0.564 1.00 93.81 79 ALA A CA 1
ATOM 646 C C . ALA A 1 79 ? 7.035 4.218 1.963 1.00 93.81 79 ALA A C 1
ATOM 648 O O . ALA A 1 79 ? 7.854 3.906 2.829 1.00 93.81 79 ALA A O 1
ATOM 649 N N . ALA A 1 80 ? 6.065 5.117 2.161 1.00 87.19 80 ALA A N 1
ATOM 650 C CA . ALA A 1 80 ? 5.819 5.841 3.411 1.00 87.19 80 ALA A CA 1
ATOM 651 C C . ALA A 1 80 ? 4.852 5.124 4.371 1.00 87.19 80 ALA A C 1
ATOM 653 O O . ALA A 1 80 ? 4.164 4.147 3.968 1.00 87.19 80 ALA A O 1
#

Radius of gyra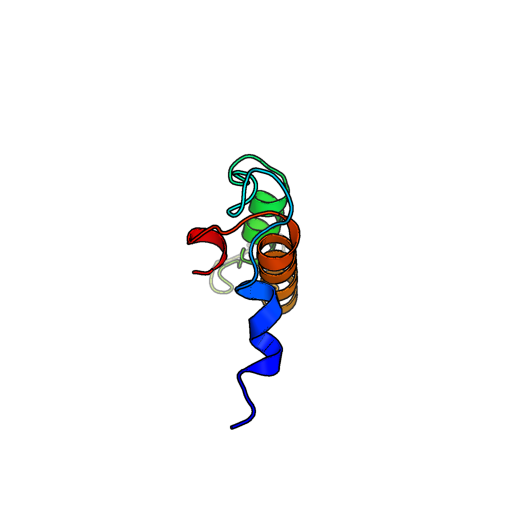tion: 16.83 Å; Cα contacts (8 Å, |Δi|>4): 69; chains: 1; bounding box: 55×16×41 Å